Protein AF-A0A8S2QZW8-F1 (afdb_monomer_lite)

Structure (mmCIF, N/CA/C/O backbone):
data_AF-A0A8S2QZW8-F1
#
_entry.id   AF-A0A8S2QZW8-F1
#
loop_
_atom_site.group_PDB
_atom_site.id
_atom_site.type_symbol
_atom_site.label_atom_id
_atom_site.label_alt_id
_atom_site.label_comp_id
_atom_site.label_asym_id
_atom_site.label_entity_id
_atom_site.label_seq_id
_atom_site.pdbx_PDB_ins_code
_atom_site.Cartn_x
_atom_site.Cartn_y
_atom_site.Cartn_z
_atom_site.occupancy
_atom_site.B_iso_or_equiv
_atom_site.auth_seq_id
_atom_site.auth_comp_id
_atom_site.auth_asym_id
_atom_site.auth_atom_id
_atom_site.pdbx_PDB_model_num
ATOM 1 N N . SER A 1 1 ? 2.178 3.773 -16.281 1.00 89.75 1 SER A N 1
ATOM 2 C CA . SER A 1 1 ? 3.560 3.278 -16.437 1.00 89.75 1 SER A CA 1
ATOM 3 C C . SER A 1 1 ? 4.126 2.913 -15.076 1.00 89.75 1 SER A C 1
ATOM 5 O O . SER A 1 1 ? 3.875 3.647 -14.119 1.00 89.75 1 SER A O 1
ATOM 7 N N . LEU A 1 2 ? 4.877 1.810 -14.999 1.00 91.94 2 LEU A N 1
ATOM 8 C CA . LEU A 1 2 ? 5.566 1.346 -13.788 1.00 91.94 2 LEU A CA 1
ATOM 9 C C . LEU A 1 2 ? 6.531 2.413 -13.236 1.00 91.94 2 LEU A C 1
ATOM 11 O O . LEU A 1 2 ? 6.586 2.649 -12.033 1.00 91.94 2 LEU A O 1
ATOM 15 N N . LEU A 1 3 ? 7.181 3.164 -14.126 1.00 94.75 3 LEU A N 1
ATOM 16 C CA . LEU A 1 3 ? 8.138 4.212 -13.767 1.00 94.75 3 LEU A CA 1
ATOM 17 C C . LEU A 1 3 ? 7.487 5.397 -13.031 1.00 94.75 3 LEU A C 1
ATOM 19 O O . LEU A 1 3 ? 8.084 5.996 -12.139 1.00 94.75 3 LEU A O 1
ATOM 23 N N . ASN A 1 4 ? 6.229 5.713 -13.357 1.00 94.56 4 ASN A N 1
ATOM 24 C CA . ASN A 1 4 ? 5.461 6.707 -12.604 1.00 94.56 4 ASN A CA 1
ATOM 25 C C . ASN A 1 4 ? 5.096 6.168 -11.223 1.00 94.56 4 ASN A C 1
ATOM 27 O O . ASN A 1 4 ? 5.161 6.905 -10.245 1.00 94.56 4 ASN A O 1
ATOM 31 N N . LEU A 1 5 ? 4.744 4.884 -11.124 1.00 94.38 5 LEU A N 1
ATOM 32 C CA . LEU A 1 5 ? 4.407 4.248 -9.855 1.00 94.38 5 LEU A CA 1
ATOM 33 C C . LEU A 1 5 ? 5.606 4.241 -8.891 1.00 94.38 5 LEU A C 1
ATOM 35 O O . LEU A 1 5 ? 5.439 4.603 -7.731 1.00 94.38 5 LEU A O 1
ATOM 39 N N . ALA A 1 6 ? 6.814 3.953 -9.380 1.00 95.25 6 ALA A N 1
ATOM 40 C CA . ALA A 1 6 ? 8.049 3.932 -8.587 1.00 95.25 6 ALA A CA 1
ATOM 41 C C . ALA A 1 6 ? 8.393 5.273 -7.910 1.00 95.25 6 ALA A C 1
ATOM 43 O O . ALA A 1 6 ? 8.955 5.296 -6.810 1.00 95.25 6 ALA A O 1
ATOM 44 N N . LYS A 1 7 ? 8.014 6.394 -8.536 1.00 96.00 7 LYS A N 1
ATOM 45 C CA . LYS A 1 7 ? 8.208 7.747 -7.988 1.00 96.00 7 LYS A CA 1
ATOM 46 C C . LYS A 1 7 ? 7.269 8.064 -6.825 1.00 96.00 7 LYS A C 1
ATOM 48 O O . LYS A 1 7 ? 7.549 8.978 -6.052 1.00 96.00 7 LYS A O 1
ATOM 53 N N . HIS A 1 8 ? 6.161 7.338 -6.684 1.00 96.06 8 HIS A N 1
ATOM 54 C CA . HIS A 1 8 ? 5.215 7.603 -5.611 1.00 96.06 8 HIS A CA 1
ATOM 55 C C . HIS A 1 8 ? 5.803 7.217 -4.240 1.00 96.06 8 HIS A C 1
ATOM 57 O O . HIS A 1 8 ? 6.530 6.223 -4.108 1.00 96.06 8 HIS A O 1
ATOM 63 N N . PRO A 1 9 ? 5.497 7.985 -3.180 1.00 96.69 9 PRO A N 1
ATOM 64 C CA . PRO A 1 9 ? 5.808 7.581 -1.819 1.00 96.69 9 PRO A CA 1
ATOM 65 C C . PRO A 1 9 ? 4.865 6.461 -1.358 1.00 96.69 9 PRO A C 1
ATOM 67 O O . PRO A 1 9 ? 3.758 6.294 -1.873 1.00 96.69 9 PRO A O 1
ATOM 70 N N . SER A 1 10 ? 5.273 5.730 -0.319 1.00 96.75 10 SER A N 1
ATOM 71 C CA . SER A 1 10 ? 4.469 4.648 0.269 1.00 96.75 10 SER A CA 1
ATOM 72 C C . SER A 1 10 ? 3.081 5.112 0.733 1.00 96.75 10 SER A C 1
ATOM 74 O O . SER A 1 10 ? 2.112 4.370 0.592 1.00 96.75 10 SER A O 1
ATOM 76 N N . SER A 1 11 ? 2.964 6.345 1.235 1.00 95.50 11 SER A N 1
ATOM 77 C CA . SER A 1 11 ? 1.680 6.930 1.632 1.00 95.50 11 SER A CA 1
ATOM 78 C C . SER A 1 11 ? 0.721 7.070 0.456 1.00 95.50 11 SER A C 1
ATOM 80 O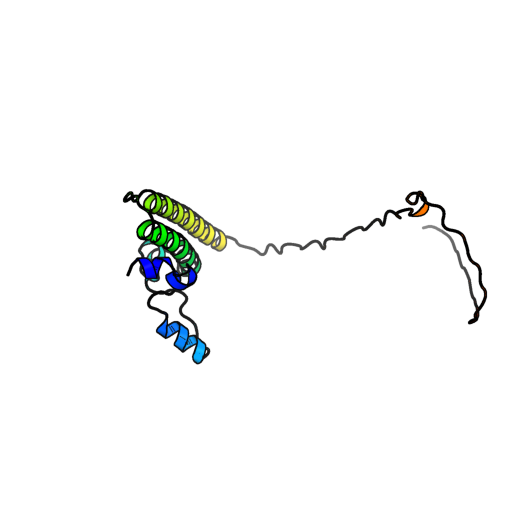 O . SER A 1 11 ? -0.457 6.780 0.624 1.00 95.50 11 SER A O 1
ATOM 82 N N . THR A 1 12 ? 1.209 7.449 -0.729 1.00 95.56 12 THR A N 1
ATOM 83 C CA . THR A 1 12 ? 0.384 7.480 -1.940 1.00 95.56 12 THR A CA 1
ATOM 84 C C . THR A 1 12 ? 0.036 6.069 -2.383 1.00 95.56 12 THR A C 1
ATOM 86 O O . THR A 1 12 ? -1.134 5.800 -2.621 1.00 95.56 12 THR A O 1
ATOM 89 N N . VAL A 1 13 ? 1.006 5.144 -2.393 1.00 96.12 13 VAL A N 1
ATOM 90 C CA . VAL A 1 13 ? 0.769 3.722 -2.717 1.00 96.12 13 VAL A CA 1
ATOM 91 C C . VAL A 1 13 ? -0.332 3.119 -1.833 1.00 96.12 13 VAL A C 1
ATOM 93 O O . VAL A 1 13 ? -1.170 2.361 -2.316 1.00 96.12 13 VAL A O 1
ATOM 96 N N . GLN A 1 14 ? -0.394 3.511 -0.557 1.00 96.19 14 GLN A N 1
ATOM 97 C CA . GLN A 1 14 ? -1.415 3.062 0.389 1.00 96.19 14 GLN A CA 1
ATOM 98 C C . GLN A 1 14 ? -2.845 3.451 -0.026 1.00 96.19 14 GLN A C 1
ATOM 100 O O . GLN A 1 14 ? -3.785 2.691 0.216 1.00 96.19 14 GLN A O 1
ATOM 105 N N . ILE A 1 15 ? -3.017 4.627 -0.626 1.00 96.19 15 ILE A N 1
ATOM 106 C CA . ILE A 1 15 ? -4.318 5.217 -0.983 1.00 96.19 15 ILE A CA 1
ATOM 107 C C . ILE A 1 15 ? -4.612 5.156 -2.484 1.00 96.19 15 ILE A C 1
ATOM 109 O O . ILE A 1 15 ? -5.595 5.755 -2.921 1.00 96.19 15 ILE A O 1
ATOM 113 N N . LEU A 1 16 ? -3.787 4.458 -3.271 1.00 95.06 16 LEU A N 1
ATOM 114 C CA . LEU A 1 16 ? -3.985 4.369 -4.717 1.00 95.06 16 LEU A CA 1
ATOM 115 C C . LEU A 1 16 ? -5.392 3.862 -5.046 1.00 95.06 16 LEU A C 1
ATOM 117 O O . LEU A 1 16 ? -5.852 2.880 -4.461 1.00 95.06 16 LEU A O 1
ATOM 121 N N . GLY A 1 17 ? -6.079 4.543 -5.959 1.00 93.50 17 GLY A N 1
ATOM 122 C CA . GLY A 1 17 ? -7.473 4.298 -6.337 1.00 93.50 17 GLY A CA 1
ATOM 123 C C . GLY A 1 17 ? -8.527 4.921 -5.410 1.00 93.50 17 GLY A C 1
ATOM 124 O O . GLY A 1 17 ? -9.708 4.923 -5.753 1.00 93.50 17 GLY A O 1
ATOM 125 N N . ALA A 1 18 ? -8.138 5.479 -4.259 1.00 95.19 18 ALA A N 1
ATOM 126 C CA . ALA A 1 18 ? -9.026 6.203 -3.344 1.00 95.19 18 ALA A CA 1
ATOM 127 C C . ALA A 1 18 ? -8.788 7.725 -3.350 1.00 95.19 18 ALA A C 1
ATOM 129 O O . ALA A 1 18 ? -9.368 8.448 -2.537 1.00 95.19 18 ALA A O 1
ATOM 130 N N . GLU A 1 19 ? -7.973 8.249 -4.268 1.00 92.94 19 GLU A N 1
ATOM 131 C CA . GLU A 1 19 ? -7.500 9.636 -4.230 1.00 92.94 19 GLU A CA 1
ATOM 132 C C . GLU A 1 19 ? -8.647 10.633 -4.415 1.00 92.94 19 GLU A C 1
ATOM 134 O O . GLU A 1 19 ? -8.733 11.628 -3.700 1.00 92.94 19 GLU A O 1
ATOM 139 N N . LYS A 1 20 ? -9.594 10.351 -5.319 1.00 93.25 20 LYS A N 1
ATOM 140 C CA . LYS A 1 20 ? -10.772 11.214 -5.530 1.00 93.25 20 LYS A CA 1
ATOM 141 C C . LYS A 1 20 ? -11.628 11.330 -4.269 1.00 93.25 20 LYS A C 1
ATOM 143 O O . LYS A 1 20 ? -12.112 12.414 -3.945 1.00 93.25 20 LYS A O 1
ATOM 148 N N . ALA A 1 21 ? -11.819 10.217 -3.561 1.00 93.75 21 ALA A N 1
ATOM 149 C CA . ALA A 1 21 ? -12.563 10.196 -2.308 1.00 93.75 21 ALA A CA 1
ATOM 150 C C . ALA A 1 21 ? -11.789 10.909 -1.194 1.00 93.75 21 ALA A C 1
ATOM 152 O O . ALA A 1 21 ? -12.391 11.666 -0.437 1.00 93.75 21 ALA A O 1
ATOM 153 N N . LEU A 1 22 ? -10.464 10.744 -1.151 1.00 93.19 22 LEU A N 1
ATOM 154 C CA . LEU A 1 22 ? -9.590 11.451 -0.221 1.00 93.19 22 LEU A CA 1
ATOM 155 C C . LEU A 1 22 ? -9.668 12.967 -0.404 1.00 93.19 22 LEU A C 1
ATOM 157 O O . LEU A 1 22 ? -9.933 13.686 0.557 1.00 93.19 22 LEU A O 1
ATOM 161 N N . PHE A 1 23 ? -9.497 13.459 -1.631 1.00 93.88 23 PHE A N 1
ATOM 162 C CA . PHE A 1 23 ? -9.548 14.893 -1.907 1.00 93.88 23 PHE A CA 1
ATOM 163 C C . PHE A 1 23 ? -10.941 15.479 -1.683 1.00 93.88 23 PHE A C 1
ATOM 165 O O . PHE A 1 23 ? -11.056 16.610 -1.212 1.00 93.88 23 PHE A O 1
ATOM 172 N N . ARG A 1 24 ? -12.007 14.720 -1.968 1.00 94.69 24 ARG A N 1
ATOM 173 C CA . ARG A 1 24 ? -13.376 15.132 -1.639 1.00 94.69 24 ARG A CA 1
ATOM 174 C C . ARG A 1 24 ? -13.558 15.261 -0.128 1.00 94.69 24 ARG A C 1
ATOM 176 O O . ARG A 1 24 ? -13.965 16.325 0.322 1.00 94.69 24 ARG A O 1
ATOM 183 N N . ALA A 1 25 ? -13.193 14.229 0.633 1.00 94.69 25 ALA A N 1
ATOM 184 C CA . ALA A 1 25 ? -13.304 14.211 2.090 1.00 94.69 25 ALA A CA 1
ATOM 185 C C . ALA A 1 25 ? -12.512 15.350 2.747 1.00 94.69 25 ALA A C 1
ATOM 187 O O . ALA A 1 25 ? -13.018 15.997 3.659 1.00 94.69 25 ALA A O 1
ATOM 188 N N . MET A 1 26 ? -11.317 15.664 2.237 1.00 92.25 26 MET A N 1
ATOM 189 C CA . MET A 1 26 ? -10.528 16.804 2.710 1.00 92.25 26 MET A CA 1
ATOM 190 C C . MET A 1 26 ? -11.213 18.154 2.467 1.00 92.25 26 MET A C 1
ATOM 192 O O . MET A 1 26 ? -11.172 19.018 3.339 1.00 92.25 26 MET A O 1
ATOM 196 N N . LYS A 1 27 ? -11.863 18.344 1.312 1.00 95.44 27 LYS A N 1
ATOM 197 C CA . LYS A 1 27 ? -12.597 19.584 1.000 1.00 95.44 27 LYS A CA 1
ATOM 198 C C . LYS A 1 27 ? -13.840 19.750 1.869 1.00 95.44 27 LYS A C 1
ATOM 200 O O . LYS A 1 27 ? -14.136 20.851 2.315 1.00 95.44 27 LYS A O 1
ATOM 205 N N . THR A 1 28 ? -14.551 18.656 2.117 1.00 94.50 28 THR A N 1
ATOM 206 C CA . THR A 1 28 ? -15.809 18.647 2.874 1.00 94.50 28 THR A CA 1
ATOM 207 C C . THR A 1 28 ? -15.617 18.395 4.371 1.00 94.50 28 THR A C 1
ATOM 209 O O . THR A 1 28 ? -16.602 18.301 5.092 1.00 94.50 28 THR A O 1
ATOM 212 N N . LYS A 1 29 ? -14.369 18.259 4.849 1.00 93.31 29 LYS A N 1
ATOM 213 C CA . LYS A 1 29 ? -14.020 17.897 6.238 1.00 93.31 29 LYS A CA 1
ATOM 214 C C . LYS A 1 29 ? -14.732 16.627 6.741 1.00 93.31 29 LYS A C 1
ATOM 216 O O . LYS A 1 29 ? -15.152 16.554 7.891 1.00 93.31 29 LYS A O 1
ATOM 221 N N . HIS A 1 30 ? -14.863 15.631 5.870 1.00 94.31 30 HIS A N 1
ATOM 222 C CA . HIS A 1 30 ? -15.399 14.309 6.205 1.00 94.31 30 HIS A CA 1
ATOM 223 C C . HIS A 1 30 ? -14.276 13.289 6.423 1.00 94.31 30 HIS A C 1
ATOM 225 O O . HIS A 1 30 ? -13.101 13.572 6.175 1.00 94.31 30 HIS A O 1
ATOM 231 N N . ASP A 1 31 ? -14.651 12.086 6.859 1.00 92.44 31 ASP A N 1
ATOM 232 C CA . ASP A 1 31 ? -13.713 10.990 7.074 1.00 92.44 31 ASP A CA 1
ATOM 233 C C . ASP A 1 31 ? -12.960 10.630 5.794 1.00 92.44 31 ASP A C 1
ATOM 235 O O . ASP A 1 31 ? -13.532 10.365 4.733 1.00 92.44 31 ASP A O 1
ATOM 239 N N . THR A 1 32 ? -11.637 10.605 5.913 1.00 93.38 32 THR A N 1
ATOM 240 C CA . THR A 1 32 ? -10.750 10.259 4.815 1.00 93.38 32 THR A CA 1
ATOM 241 C C . THR A 1 32 ? -10.593 8.739 4.704 1.00 93.38 32 THR A C 1
ATOM 243 O O . THR A 1 32 ? -10.479 8.035 5.717 1.00 93.38 32 THR A O 1
ATOM 246 N N . PRO A 1 33 ? -10.558 8.189 3.478 1.00 92.31 33 PRO A N 1
ATOM 247 C CA . PRO A 1 33 ? -10.257 6.780 3.280 1.00 92.31 33 PRO A CA 1
ATOM 248 C C . PRO A 1 33 ? -8.834 6.478 3.769 1.00 92.31 33 PRO A C 1
ATOM 250 O O . PRO A 1 33 ? -7.879 7.178 3.437 1.00 92.31 33 PRO A O 1
ATOM 253 N N . LYS A 1 34 ? -8.687 5.411 4.565 1.00 91.25 34 LYS A N 1
ATOM 254 C CA . LYS A 1 34 ? -7.398 5.000 5.161 1.00 91.25 34 LYS A CA 1
ATOM 255 C C . LYS A 1 34 ? -6.570 4.093 4.244 1.00 91.25 34 LYS A C 1
ATOM 257 O O . LYS A 1 34 ? -5.400 3.842 4.527 1.00 91.25 34 LYS A O 1
ATOM 262 N N . TYR A 1 35 ? -7.187 3.558 3.199 1.00 93.56 35 TYR A N 1
ATOM 263 C CA . TYR A 1 35 ? -6.620 2.576 2.284 1.00 93.56 35 TYR A CA 1
ATOM 264 C C . TYR A 1 35 ? -7.318 2.677 0.925 1.00 93.56 35 TYR A C 1
ATOM 266 O O . TYR A 1 35 ? -8.483 3.069 0.853 1.00 93.56 35 TYR A O 1
ATOM 274 N N . GLY A 1 36 ? -6.589 2.339 -0.135 1.00 94.81 36 GLY A N 1
ATOM 275 C CA . GLY A 1 36 ? -7.098 2.224 -1.498 1.00 94.81 36 GLY A CA 1
ATOM 276 C C . GLY A 1 36 ? -7.183 0.767 -1.946 1.00 94.81 36 GLY A C 1
ATOM 277 O O . GLY A 1 36 ? -7.619 -0.104 -1.192 1.00 94.81 36 GLY A O 1
ATOM 278 N N . LEU A 1 37 ? -6.707 0.486 -3.157 1.00 93.88 37 LEU A N 1
ATOM 279 C CA . LEU A 1 37 ? -6.767 -0.838 -3.792 1.00 93.88 37 LEU A CA 1
ATOM 280 C C . LEU A 1 37 ? -6.079 -1.944 -2.976 1.00 93.88 37 LEU A C 1
ATOM 282 O O . LEU A 1 37 ? -6.516 -3.092 -2.988 1.00 93.88 37 LEU A O 1
ATOM 286 N N . ILE A 1 38 ? -5.047 -1.599 -2.201 1.00 94.00 38 ILE A N 1
ATOM 287 C CA . ILE A 1 38 ? -4.297 -2.559 -1.378 1.00 94.00 38 ILE A CA 1
ATOM 288 C C . ILE A 1 38 ? -5.116 -3.179 -0.234 1.00 94.00 38 ILE A C 1
ATOM 290 O O . ILE A 1 38 ? -4.670 -4.146 0.379 1.00 94.00 38 ILE A O 1
ATOM 294 N N . TYR A 1 39 ? -6.301 -2.643 0.076 1.00 93.31 39 TYR A N 1
ATOM 295 C CA . TYR A 1 39 ? -7.188 -3.192 1.106 1.00 93.31 39 TYR A CA 1
ATOM 296 C C . TYR A 1 39 ? -7.670 -4.609 0.776 1.00 93.31 39 TYR A C 1
ATOM 298 O O . TYR A 1 39 ? -7.859 -5.427 1.675 1.00 93.31 39 TYR A O 1
ATOM 306 N N . HIS A 1 40 ? -7.836 -4.899 -0.514 1.00 92.19 40 HIS A N 1
ATOM 307 C CA . HIS A 1 40 ? -8.327 -6.185 -1.002 1.00 92.19 40 HIS A CA 1
ATOM 308 C C . HIS A 1 40 ? -7.216 -7.227 -1.188 1.00 92.19 40 HIS A C 1
ATOM 310 O O . HIS A 1 40 ? -7.498 -8.358 -1.572 1.00 92.19 40 HIS A O 1
ATOM 316 N N . ALA A 1 41 ? -5.956 -6.884 -0.900 1.00 91.94 41 ALA A N 1
ATOM 317 C CA . ALA A 1 41 ? -4.872 -7.857 -0.913 1.00 91.94 41 ALA A CA 1
ATOM 318 C C . ALA A 1 41 ? -5.127 -8.951 0.138 1.00 91.94 41 ALA A C 1
ATOM 320 O O . ALA A 1 41 ? -5.506 -8.640 1.268 1.00 91.94 41 ALA A O 1
ATOM 321 N N . SER A 1 42 ? -4.858 -10.218 -0.205 1.00 90.88 42 SER A N 1
ATOM 322 C CA . SER A 1 42 ? -5.127 -11.379 0.666 1.00 90.88 42 SER A CA 1
ATOM 323 C C . SER A 1 42 ? -4.606 -11.187 2.095 1.00 90.88 42 SER A C 1
ATOM 325 O O . SER A 1 42 ? -5.320 -11.456 3.056 1.00 90.88 42 SER A O 1
ATOM 327 N N . LEU A 1 43 ? -3.393 -10.642 2.234 1.00 88.50 43 LEU A N 1
ATOM 328 C CA . LEU A 1 43 ? -2.750 -10.394 3.527 1.00 88.50 43 LEU A CA 1
ATOM 329 C C . LEU A 1 43 ? -3.523 -9.384 4.397 1.00 88.50 43 LEU A C 1
ATOM 331 O O . LEU A 1 43 ? -3.637 -9.552 5.609 1.00 88.50 43 LEU A O 1
ATOM 335 N N . VAL A 1 44 ? -4.079 -8.333 3.788 1.00 91.81 44 VAL A N 1
ATOM 336 C CA . VAL A 1 44 ? -4.832 -7.285 4.499 1.00 91.81 44 VAL A CA 1
ATOM 337 C C . VAL A 1 44 ? -6.272 -7.727 4.755 1.00 91.81 44 VAL A C 1
ATOM 339 O O . VAL A 1 44 ? -6.819 -7.459 5.826 1.00 91.81 44 VAL A O 1
ATOM 342 N N . GLY A 1 45 ? -6.882 -8.429 3.797 1.00 90.12 45 GLY A N 1
ATOM 343 C CA . GLY A 1 45 ? -8.252 -8.929 3.891 1.00 90.12 45 GLY A CA 1
ATOM 344 C C . GLY A 1 45 ? -8.452 -9.906 5.051 1.00 90.12 45 GLY A C 1
ATOM 345 O O . GLY A 1 45 ? -9.458 -9.804 5.751 1.00 90.12 45 GLY A O 1
ATOM 346 N N . GLN A 1 46 ? -7.465 -10.776 5.289 1.00 89.56 46 GLN A N 1
ATOM 347 C CA . GLN A 1 46 ? -7.464 -11.786 6.358 1.00 89.56 46 GLN A CA 1
ATOM 348 C C . GLN A 1 46 ? -7.150 -11.219 7.755 1.00 89.56 46 GLN A C 1
ATOM 350 O O . GLN A 1 46 ? -7.384 -11.886 8.758 1.00 89.56 46 GLN A O 1
ATOM 355 N N . THR A 1 47 ? -6.631 -9.992 7.840 1.00 90.06 47 THR A N 1
ATOM 356 C CA . THR A 1 47 ? -6.261 -9.345 9.108 1.00 90.06 47 THR A CA 1
ATOM 357 C C . THR A 1 47 ? -7.500 -8.825 9.853 1.00 90.06 47 THR A C 1
ATOM 359 O O . THR A 1 47 ? -8.461 -8.340 9.244 1.00 90.06 47 THR A O 1
ATOM 362 N N . SER A 1 48 ? -7.467 -8.824 11.188 1.00 90.19 48 SER A N 1
ATOM 363 C CA . SER A 1 48 ? -8.522 -8.243 12.027 1.00 90.19 48 SER A CA 1
ATOM 364 C C . SER A 1 48 ? -8.746 -6.744 11.752 1.00 90.19 48 SER A C 1
ATOM 366 O O . SER A 1 48 ? -7.807 -5.970 11.548 1.00 90.19 48 SER A O 1
ATOM 368 N N . ALA A 1 49 ? -10.003 -6.277 11.795 1.00 89.12 49 ALA A N 1
ATOM 369 C CA . ALA A 1 49 ? -10.374 -4.898 11.426 1.00 89.12 49 ALA A CA 1
ATOM 370 C C . ALA A 1 49 ? -9.582 -3.803 12.174 1.00 89.12 49 ALA A C 1
ATOM 372 O O . ALA A 1 49 ? -9.283 -2.752 11.605 1.00 89.12 49 ALA A O 1
ATOM 373 N N . LYS A 1 50 ? -9.188 -4.065 13.428 1.00 89.75 50 LYS A N 1
ATOM 374 C CA . LYS A 1 50 ? -8.384 -3.149 14.256 1.00 89.75 50 LYS A CA 1
ATOM 375 C C . LYS A 1 50 ? -6.944 -3.000 13.746 1.00 89.75 50 LYS A C 1
ATOM 377 O O . LYS A 1 50 ? -6.348 -1.934 13.899 1.00 89.75 50 LYS A O 1
ATOM 382 N N . LEU A 1 51 ? -6.382 -4.047 13.145 1.00 91.88 51 LEU A N 1
ATOM 383 C CA . LEU A 1 51 ? -4.997 -4.087 12.673 1.00 91.88 51 LEU A CA 1
ATOM 384 C C . LEU A 1 51 ? -4.853 -3.745 11.186 1.00 91.88 51 LEU A C 1
ATOM 386 O O . LEU A 1 51 ? -3.762 -3.337 10.779 1.00 91.88 51 LEU A O 1
ATOM 390 N N . LYS A 1 52 ? -5.940 -3.793 10.400 1.00 92.38 52 LYS A N 1
ATOM 391 C CA . LYS A 1 52 ? -5.929 -3.511 8.950 1.00 92.38 52 LYS A CA 1
ATOM 392 C C . LYS A 1 52 ? -5.202 -2.221 8.575 1.00 92.38 52 LYS A C 1
ATOM 394 O O . LYS A 1 52 ? -4.449 -2.214 7.610 1.00 92.38 52 LYS A O 1
ATOM 399 N N . GLY A 1 53 ? -5.353 -1.146 9.351 1.00 92.25 53 GLY A N 1
ATOM 400 C CA . GLY A 1 53 ? -4.646 0.115 9.087 1.00 92.25 53 GLY A CA 1
ATOM 401 C C . GLY A 1 53 ? -3.121 0.017 9.237 1.00 92.25 53 GLY A C 1
ATOM 402 O O . GLY A 1 53 ? -2.384 0.578 8.428 1.00 92.25 53 GLY A O 1
ATOM 403 N N . LYS A 1 54 ? -2.634 -0.719 10.247 1.00 93.12 54 LYS A N 1
ATOM 404 C CA . LYS A 1 54 ? -1.193 -0.939 10.464 1.00 93.12 54 LYS A CA 1
ATOM 405 C C . LYS A 1 54 ? -0.617 -1.853 9.384 1.00 93.12 54 LYS A C 1
ATOM 407 O O . LYS A 1 54 ? 0.393 -1.513 8.776 1.00 93.12 54 LYS A O 1
ATOM 412 N N . VAL A 1 55 ? -1.299 -2.964 9.117 1.00 94.44 55 VAL A N 1
ATOM 413 C CA . VAL A 1 55 ? -0.913 -3.961 8.108 1.00 94.44 55 VAL A CA 1
ATOM 414 C C . VAL A 1 55 ? -0.884 -3.344 6.709 1.00 94.44 55 VAL A C 1
ATOM 416 O O . VAL A 1 55 ? 0.111 -3.481 6.003 1.00 94.44 55 VAL A O 1
ATOM 419 N N . SER A 1 56 ? -1.914 -2.577 6.340 1.00 94.94 56 SER A N 1
ATOM 420 C CA . SER A 1 56 ? -1.987 -1.859 5.062 1.00 94.94 56 SER A CA 1
ATOM 421 C C . SER A 1 56 ? -0.799 -0.913 4.857 1.00 94.94 56 SER A C 1
ATOM 423 O O . SER A 1 56 ? -0.176 -0.934 3.797 1.00 94.94 56 SER A O 1
ATOM 425 N N . ARG A 1 57 ? -0.410 -0.148 5.886 1.00 95.38 57 ARG A N 1
ATOM 426 C CA . ARG A 1 57 ? 0.766 0.732 5.822 1.00 95.38 57 ARG A CA 1
ATOM 427 C C . ARG A 1 57 ? 2.071 -0.048 5.643 1.00 95.38 57 ARG A C 1
ATOM 429 O O . ARG A 1 57 ? 2.912 0.347 4.842 1.00 95.38 57 ARG A O 1
ATOM 436 N N . MET A 1 58 ? 2.245 -1.151 6.373 1.00 95.44 58 MET A N 1
ATOM 437 C CA . MET A 1 58 ? 3.441 -1.997 6.261 1.00 95.44 58 MET A CA 1
ATOM 438 C C . MET A 1 58 ? 3.564 -2.627 4.872 1.00 95.44 58 MET A C 1
ATOM 440 O O . MET A 1 58 ? 4.648 -2.617 4.289 1.00 95.44 58 MET A O 1
ATOM 444 N N . LEU A 1 59 ? 2.448 -3.122 4.328 1.00 95.50 59 LEU A N 1
ATOM 445 C CA . LEU A 1 59 ? 2.393 -3.679 2.982 1.00 95.50 59 LEU A CA 1
ATOM 446 C C . LEU A 1 59 ? 2.717 -2.617 1.929 1.00 95.50 59 LEU A C 1
ATOM 448 O O . LEU A 1 59 ? 3.566 -2.858 1.079 1.00 95.50 59 LEU A O 1
ATOM 452 N N . ALA A 1 60 ? 2.113 -1.427 2.017 1.00 96.38 60 ALA A N 1
ATOM 453 C CA . ALA A 1 60 ? 2.389 -0.326 1.095 1.00 96.38 60 ALA A CA 1
ATOM 454 C C . ALA A 1 60 ? 3.869 0.085 1.099 1.00 96.38 60 ALA A C 1
ATOM 456 O O . ALA A 1 60 ? 4.409 0.452 0.059 1.00 96.38 60 ALA A O 1
ATOM 457 N N . ALA A 1 61 ? 4.530 0.040 2.260 1.00 96.31 61 ALA A N 1
ATOM 458 C CA . ALA A 1 61 ? 5.945 0.378 2.382 1.00 96.31 61 ALA A CA 1
ATOM 459 C C . ALA A 1 61 ? 6.845 -0.633 1.663 1.00 96.31 61 ALA A C 1
ATOM 461 O O . ALA A 1 61 ? 7.738 -0.232 0.921 1.00 96.31 61 ALA A O 1
ATOM 462 N N . LYS A 1 62 ? 6.591 -1.934 1.842 1.00 95.62 62 LYS A N 1
ATOM 463 C CA . LYS A 1 62 ? 7.341 -2.987 1.143 1.00 95.62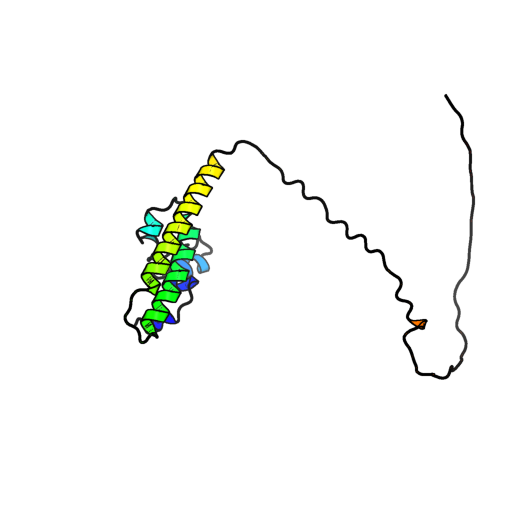 62 LYS A CA 1
ATOM 464 C C . LYS A 1 62 ? 7.028 -3.010 -0.351 1.00 95.62 62 LYS A C 1
ATOM 466 O O . LYS A 1 62 ? 7.950 -3.016 -1.154 1.00 95.62 62 LYS A O 1
ATOM 471 N N . ALA A 1 63 ? 5.757 -2.869 -0.721 1.00 94.56 63 ALA A N 1
ATOM 472 C CA . ALA A 1 63 ? 5.344 -2.756 -2.116 1.00 94.56 63 ALA A CA 1
ATOM 473 C C . ALA A 1 63 ? 6.022 -1.573 -2.822 1.00 94.56 63 ALA A C 1
ATOM 475 O O . ALA A 1 63 ? 6.517 -1.737 -3.927 1.00 94.56 63 ALA A O 1
ATOM 476 N N . ALA A 1 64 ? 6.116 -0.400 -2.185 1.00 95.62 64 ALA A N 1
ATOM 477 C CA . ALA A 1 64 ? 6.800 0.753 -2.774 1.00 95.62 64 ALA A CA 1
ATOM 478 C C . ALA A 1 64 ? 8.296 0.500 -3.035 1.00 95.62 64 ALA A C 1
ATOM 480 O O . ALA A 1 64 ? 8.836 1.023 -4.006 1.00 95.62 64 ALA A O 1
ATOM 481 N N . LEU A 1 65 ? 8.967 -0.292 -2.189 1.00 94.38 65 LEU A N 1
ATOM 482 C CA . LEU A 1 65 ? 10.355 -0.701 -2.421 1.00 94.38 65 LEU A CA 1
ATOM 483 C C . LEU A 1 65 ? 10.449 -1.708 -3.569 1.00 94.38 65 LEU A C 1
ATOM 485 O O . LEU A 1 65 ? 11.258 -1.500 -4.466 1.00 94.38 65 LEU A O 1
ATOM 489 N N . ALA A 1 66 ? 9.596 -2.735 -3.571 1.00 93.88 66 ALA A N 1
ATOM 490 C CA . ALA A 1 66 ? 9.541 -3.730 -4.641 1.00 93.88 66 ALA A CA 1
ATOM 491 C C . ALA A 1 66 ? 9.283 -3.075 -6.006 1.00 93.88 66 ALA A C 1
ATOM 493 O O . ALA A 1 66 ? 10.062 -3.266 -6.923 1.00 93.88 66 ALA A O 1
ATOM 494 N N . ILE A 1 67 ? 8.298 -2.175 -6.098 1.00 94.50 67 ILE A N 1
ATOM 495 C CA . ILE A 1 67 ? 7.991 -1.422 -7.325 1.00 94.50 67 ILE A CA 1
ATOM 496 C C . ILE A 1 67 ? 9.216 -0.659 -7.846 1.00 94.50 67 ILE A C 1
ATOM 498 O O . ILE A 1 67 ? 9.405 -0.564 -9.053 1.00 94.50 67 ILE A O 1
ATOM 502 N N . ARG A 1 68 ? 10.028 -0.059 -6.967 1.00 94.69 68 ARG A N 1
ATOM 503 C CA . ARG A 1 68 ? 11.224 0.689 -7.391 1.00 94.69 68 ARG A CA 1
ATOM 504 C C . ARG A 1 68 ? 12.313 -0.233 -7.905 1.00 94.69 68 ARG A C 1
ATOM 506 O O . ARG A 1 68 ? 12.967 0.124 -8.876 1.00 94.69 68 ARG A O 1
ATOM 513 N N . VAL A 1 69 ? 12.488 -1.380 -7.259 1.00 93.50 69 VAL A N 1
ATOM 514 C CA . VAL A 1 69 ? 13.429 -2.404 -7.710 1.00 93.50 69 VAL A CA 1
ATOM 515 C C . VAL A 1 69 ? 12.971 -2.984 -9.042 1.00 93.50 69 VAL A C 1
ATOM 517 O O . VAL A 1 69 ? 13.768 -3.024 -9.961 1.00 93.50 69 VAL A O 1
ATOM 520 N N . ASP A 1 70 ? 11.685 -3.273 -9.218 1.00 91.81 70 ASP A N 1
ATOM 521 C CA . ASP A 1 70 ? 11.153 -3.762 -10.496 1.00 91.81 70 ASP A CA 1
ATOM 522 C C . ASP A 1 70 ? 11.232 -2.707 -11.615 1.00 91.81 70 ASP A C 1
ATOM 524 O O . ASP A 1 70 ? 11.338 -3.040 -12.791 1.00 91.81 70 ASP A O 1
ATOM 528 N N . ALA A 1 71 ? 11.131 -1.417 -11.277 1.00 93.25 71 ALA A N 1
ATOM 529 C CA . ALA A 1 71 ? 11.136 -0.334 -12.261 1.00 93.25 71 ALA A CA 1
ATOM 530 C C . ALA A 1 71 ? 12.537 0.123 -12.690 1.00 93.25 71 ALA A C 1
ATOM 532 O O . ALA A 1 71 ? 12.672 0.674 -13.782 1.00 93.25 71 ALA A O 1
ATOM 533 N N . LEU A 1 72 ? 13.526 0.016 -11.798 1.00 91.06 72 LEU A N 1
ATOM 534 C CA . LEU A 1 72 ? 14.875 0.571 -11.974 1.00 91.06 72 LEU A CA 1
ATOM 535 C C . LEU A 1 72 ? 15.977 -0.490 -11.909 1.00 91.06 72 LEU A C 1
ATOM 537 O O . LEU A 1 72 ? 17.110 -0.196 -12.275 1.00 91.06 72 LEU A O 1
ATOM 541 N N . GLY A 1 73 ? 15.673 -1.671 -11.379 1.00 87.62 73 GLY A N 1
ATOM 542 C CA . GLY A 1 73 ? 16.604 -2.781 -11.276 1.00 87.62 73 GLY A CA 1
ATOM 543 C C . GLY A 1 73 ? 16.816 -3.446 -12.628 1.00 87.62 73 GLY A C 1
ATOM 544 O O . GLY A 1 73 ? 15.909 -3.532 -13.452 1.00 87.62 73 GLY A O 1
ATOM 545 N N . GLU A 1 74 ? 18.041 -3.911 -12.839 1.00 84.25 74 GLU A N 1
ATOM 546 C CA . GLU A 1 74 ? 18.433 -4.660 -14.036 1.00 84.25 74 GLU A CA 1
ATOM 547 C C . GLU A 1 74 ? 18.169 -6.167 -13.866 1.00 84.25 74 GLU A C 1
ATOM 549 O O . GLU A 1 74 ? 17.993 -6.890 -14.846 1.00 84.25 74 GLU A O 1
ATOM 554 N N . ASP A 1 75 ? 18.084 -6.629 -12.614 1.00 82.56 75 ASP A N 1
ATOM 555 C CA . ASP A 1 75 ? 17.777 -8.012 -12.266 1.00 82.56 75 ASP A CA 1
ATOM 556 C C . ASP A 1 75 ? 16.280 -8.314 -12.381 1.00 82.56 75 ASP A C 1
ATOM 558 O O . ASP A 1 75 ? 15.425 -7.613 -11.845 1.00 82.56 75 ASP A O 1
ATOM 562 N N . THR A 1 76 ? 15.968 -9.444 -13.013 1.00 81.25 76 THR A N 1
ATOM 563 C CA . THR A 1 76 ? 14.595 -9.960 -13.167 1.00 81.25 76 THR A CA 1
ATOM 564 C C . THR A 1 76 ? 14.186 -10.926 -12.050 1.00 81.25 76 THR A C 1
ATOM 566 O O . THR A 1 76 ? 13.100 -11.507 -12.075 1.00 81.25 76 THR A O 1
ATOM 569 N N . GLN A 1 77 ? 15.057 -11.123 -11.058 1.00 85.56 77 GLN A N 1
ATOM 570 C CA . GLN A 1 77 ? 14.852 -12.077 -9.975 1.00 85.56 77 GLN A CA 1
ATOM 571 C C . GLN A 1 77 ? 13.870 -11.536 -8.927 1.00 85.56 77 GLN A C 1
ATOM 573 O O . GLN A 1 77 ? 14.084 -10.487 -8.327 1.00 85.56 77 GLN A O 1
ATOM 578 N N . ALA A 1 78 ? 12.825 -12.307 -8.615 1.00 83.69 78 ALA A N 1
ATOM 579 C CA . ALA A 1 78 ? 11.797 -11.932 -7.633 1.00 83.69 78 ALA A CA 1
ATOM 580 C C . ALA A 1 78 ? 12.204 -12.175 -6.159 1.00 83.69 78 ALA A C 1
ATOM 582 O O . ALA A 1 78 ? 11.350 -12.229 -5.269 1.00 83.69 78 ALA A O 1
ATOM 583 N N . THR A 1 79 ? 13.499 -12.342 -5.879 1.00 88.69 79 THR A N 1
ATOM 584 C CA . THR A 1 79 ? 14.039 -12.725 -4.561 1.00 88.69 79 THR A CA 1
ATOM 585 C C . THR A 1 79 ? 13.631 -11.744 -3.464 1.00 88.69 79 THR A C 1
ATOM 587 O O . THR A 1 79 ? 13.123 -12.156 -2.419 1.00 88.69 79 THR A O 1
ATOM 590 N N . LEU A 1 80 ? 13.750 -10.442 -3.736 1.00 89.62 80 LEU A N 1
ATOM 591 C CA . LEU A 1 80 ? 13.380 -9.382 -2.800 1.00 89.62 80 LEU A CA 1
ATOM 592 C C . LEU A 1 80 ? 11.891 -9.428 -2.435 1.00 89.62 80 LEU A C 1
ATOM 594 O O . LEU A 1 80 ? 11.528 -9.278 -1.269 1.00 89.62 80 LEU A O 1
ATOM 598 N N . GLY A 1 81 ? 11.015 -9.630 -3.422 1.00 90.44 81 GLY A N 1
ATOM 599 C CA . GLY A 1 81 ? 9.570 -9.682 -3.201 1.00 90.44 81 GLY A CA 1
ATOM 600 C C . GLY A 1 81 ? 9.166 -10.859 -2.311 1.00 90.44 81 GLY A C 1
ATOM 601 O O . GLY A 1 81 ? 8.324 -10.703 -1.423 1.00 90.44 81 GLY A O 1
ATOM 602 N N . LEU A 1 82 ? 9.806 -12.015 -2.504 1.00 91.75 82 LEU A N 1
ATOM 603 C CA . LEU A 1 82 ? 9.581 -13.216 -1.697 1.00 91.75 82 LEU A CA 1
ATOM 604 C C . LEU A 1 82 ? 10.034 -13.023 -0.246 1.00 91.75 82 LEU A C 1
ATOM 606 O O . LEU A 1 82 ? 9.266 -13.300 0.677 1.00 91.75 82 LEU A O 1
ATOM 610 N N . GLU A 1 83 ? 11.238 -12.489 -0.034 1.00 93.56 83 GLU A N 1
ATOM 611 C CA . GLU A 1 83 ? 11.767 -12.216 1.306 1.00 93.56 83 GLU A CA 1
ATOM 612 C C . GLU A 1 83 ? 10.892 -11.201 2.053 1.00 93.56 83 GLU A C 1
ATOM 614 O O . GLU A 1 83 ? 10.455 -11.436 3.182 1.00 93.56 83 GLU A O 1
ATOM 619 N N . GLN A 1 84 ? 10.546 -10.091 1.395 1.00 94.62 84 GLN A N 1
ATOM 620 C CA . GLN A 1 84 ? 9.705 -9.056 1.991 1.00 94.62 84 GLN A CA 1
ATOM 621 C C . GLN A 1 84 ? 8.307 -9.567 2.333 1.00 94.62 84 GLN A C 1
ATOM 623 O O . GLN A 1 84 ? 7.727 -9.143 3.337 1.00 94.62 84 GLN A O 1
ATOM 628 N N . ARG A 1 85 ? 7.754 -10.468 1.516 1.00 92.81 85 ARG A N 1
ATOM 629 C CA . ARG A 1 85 ? 6.471 -11.105 1.799 1.00 92.81 85 ARG A CA 1
ATOM 630 C C . ARG A 1 85 ? 6.554 -11.981 3.047 1.00 92.81 85 ARG A C 1
ATOM 632 O O . ARG A 1 85 ? 5.721 -11.814 3.936 1.00 92.81 85 ARG A O 1
ATOM 639 N N . ALA A 1 86 ? 7.559 -12.850 3.139 1.00 94.69 86 ALA A N 1
ATOM 640 C CA . ALA A 1 86 ? 7.763 -13.711 4.304 1.00 94.69 86 ALA A CA 1
ATOM 641 C C . ALA A 1 86 ? 7.944 -12.887 5.593 1.00 94.69 86 ALA A C 1
ATOM 643 O O . ALA A 1 86 ? 7.361 -13.192 6.636 1.00 94.69 86 ALA A O 1
ATOM 644 N N . ASP A 1 87 ? 8.687 -11.784 5.514 1.00 94.38 87 ASP A N 1
ATOM 645 C CA . ASP A 1 87 ? 8.855 -10.835 6.614 1.00 94.38 87 ASP A CA 1
ATOM 646 C C . ASP A 1 87 ? 7.541 -10.190 7.066 1.00 94.38 87 ASP A C 1
ATOM 648 O O . ASP A 1 87 ? 7.312 -10.005 8.267 1.00 94.38 87 ASP A O 1
ATOM 652 N N . LEU A 1 88 ? 6.680 -9.806 6.120 1.00 94.44 88 LEU A N 1
ATOM 653 C CA . LEU A 1 88 ? 5.370 -9.243 6.436 1.00 94.44 88 LEU A CA 1
ATOM 654 C C . LEU A 1 88 ? 4.473 -10.281 7.104 1.00 94.44 88 LEU A C 1
ATOM 656 O O . LEU A 1 88 ? 3.881 -9.972 8.135 1.00 94.44 88 LEU A O 1
ATOM 660 N N . GLU A 1 89 ? 4.424 -11.503 6.579 1.00 92.81 89 GLU A N 1
ATOM 661 C CA . GLU A 1 89 ? 3.638 -12.602 7.149 1.00 92.81 89 GLU A CA 1
ATOM 662 C C . GLU A 1 89 ? 4.057 -12.897 8.598 1.00 92.81 89 GLU A C 1
ATOM 664 O O . GLU A 1 89 ? 3.206 -12.931 9.492 1.00 92.81 89 GLU A O 1
ATOM 669 N N . ARG A 1 90 ? 5.368 -12.972 8.876 1.00 93.81 90 ARG A N 1
ATOM 670 C CA . ARG A 1 90 ? 5.901 -13.117 10.244 1.00 93.81 90 ARG A CA 1
ATOM 671 C C . ARG A 1 90 ? 5.446 -11.981 11.160 1.00 93.81 90 ARG A C 1
ATOM 673 O O . ARG A 1 90 ? 4.975 -12.222 12.272 1.00 93.81 90 ARG A O 1
ATOM 680 N N . LYS A 1 91 ? 5.559 -10.729 10.708 1.00 92.62 91 LYS A N 1
ATOM 681 C CA . LYS A 1 91 ? 5.157 -9.560 11.510 1.00 92.62 91 LYS A CA 1
ATOM 682 C C . LYS A 1 91 ? 3.650 -9.512 11.744 1.00 92.62 91 LYS A C 1
ATOM 684 O O . LYS A 1 91 ? 3.227 -9.138 12.836 1.00 92.62 91 LYS A O 1
ATOM 689 N N . PHE A 1 92 ? 2.842 -9.884 10.756 1.00 90.88 92 PHE A N 1
ATOM 690 C CA . PHE A 1 92 ? 1.385 -9.914 10.883 1.00 90.88 92 PHE A CA 1
ATOM 691 C C . PHE A 1 92 ? 0.945 -10.982 11.881 1.00 90.88 92 PHE A C 1
ATOM 693 O O . PHE A 1 92 ? 0.143 -10.674 12.760 1.00 90.88 92 PHE A O 1
ATOM 700 N N . ALA A 1 93 ? 1.552 -12.171 11.845 1.00 90.00 93 ALA A N 1
ATOM 701 C CA . ALA A 1 93 ? 1.303 -13.218 12.833 1.00 90.00 93 ALA A CA 1
ATOM 702 C C . ALA A 1 93 ? 1.600 -12.742 14.267 1.00 90.00 93 ALA A C 1
ATOM 704 O O . ALA A 1 93 ? 0.774 -12.913 15.163 1.00 90.00 93 ALA A O 1
ATOM 705 N N . ILE A 1 94 ? 2.736 -12.068 14.485 1.00 91.56 94 ILE A N 1
ATOM 706 C CA . ILE A 1 94 ? 3.096 -11.501 15.797 1.00 91.56 94 ILE A CA 1
ATOM 707 C C . ILE A 1 94 ? 2.085 -10.431 16.239 1.00 91.56 94 ILE A C 1
ATOM 709 O O . ILE A 1 94 ? 1.703 -10.372 17.410 1.00 91.56 94 ILE A O 1
ATOM 713 N N . LEU A 1 95 ? 1.643 -9.566 15.321 1.00 88.62 95 LEU A N 1
ATOM 714 C CA . LEU A 1 95 ? 0.670 -8.514 15.625 1.00 88.62 95 LEU A CA 1
ATOM 715 C C . LEU A 1 95 ? -0.698 -9.084 16.007 1.00 88.62 95 LEU A C 1
ATOM 717 O O . LEU A 1 95 ? -1.287 -8.604 16.975 1.00 88.62 95 LEU A O 1
ATOM 721 N N . GLU A 1 96 ? -1.174 -10.105 15.297 1.00 86.38 96 GLU A N 1
ATOM 722 C CA . GLU A 1 96 ? -2.431 -10.794 15.607 1.00 86.38 96 GLU A CA 1
ATOM 723 C C . GLU A 1 96 ? -2.346 -11.514 16.963 1.00 86.38 96 GLU A C 1
ATOM 725 O O . GLU A 1 96 ? -3.202 -11.310 17.824 1.00 86.38 96 GLU A O 1
ATOM 730 N N . GLN A 1 97 ? -1.258 -12.242 17.242 1.00 85.62 97 GLN A N 1
ATOM 731 C CA . GLN A 1 97 ? -1.041 -12.873 18.554 1.00 85.62 97 GLN A CA 1
ATOM 732 C C . GLN A 1 97 ? -1.050 -11.853 19.702 1.00 85.62 97 GLN A C 1
ATOM 734 O O . GLN A 1 97 ? -1.656 -12.079 20.752 1.00 85.62 97 GLN A O 1
ATOM 739 N N . ASN A 1 98 ? -0.391 -10.709 19.513 1.00 81.44 98 ASN A N 1
ATOM 740 C CA . ASN A 1 98 ? -0.342 -9.647 20.515 1.00 81.44 98 ASN A CA 1
ATOM 741 C C . ASN A 1 98 ? -1.695 -8.952 20.706 1.00 81.44 98 ASN A C 1
ATOM 743 O O . ASN A 1 98 ? -2.012 -8.538 21.824 1.00 81.44 98 ASN A O 1
ATOM 747 N N . ALA A 1 99 ? -2.498 -8.822 19.648 1.00 76.75 99 ALA A N 1
ATOM 748 C CA . ALA A 1 99 ? -3.853 -8.293 19.752 1.00 76.75 99 ALA A CA 1
ATOM 749 C C . ALA A 1 99 ? -4.746 -9.213 20.595 1.00 76.75 99 ALA 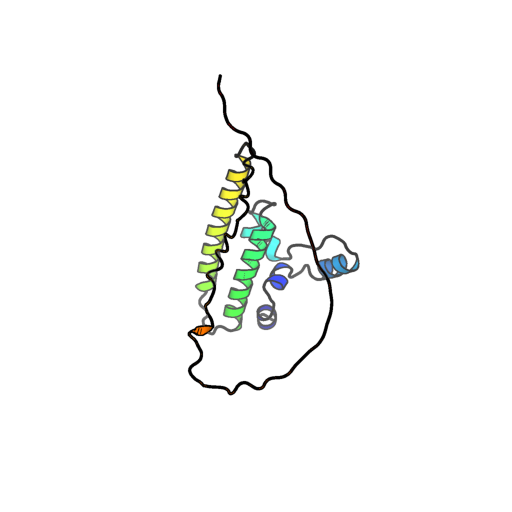A C 1
ATOM 751 O O . ALA A 1 99 ? -5.464 -8.717 21.461 1.00 76.75 99 ALA A O 1
ATOM 752 N N . THR A 1 100 ? -4.630 -10.531 20.427 1.00 69.69 100 THR A N 1
ATOM 753 C CA . THR A 1 100 ? -5.366 -11.521 21.228 1.00 69.69 100 THR A CA 1
ATOM 754 C C . THR A 1 100 ? -4.953 -11.487 22.702 1.00 69.69 100 THR A C 1
ATOM 756 O O . THR A 1 100 ? -5.812 -11.411 23.579 1.00 69.69 100 THR A O 1
ATOM 759 N N . LYS A 1 101 ? -3.646 -11.424 23.001 1.00 64.19 101 LYS A N 1
ATOM 760 C CA . LYS A 1 101 ? -3.128 -11.361 24.386 1.00 64.19 101 LYS A CA 1
ATOM 761 C C . LYS A 1 101 ? -3.559 -10.106 25.155 1.00 64.19 101 LYS A C 1
ATOM 763 O O . LYS A 1 101 ? -3.682 -10.140 26.375 1.00 64.19 101 LYS A O 1
ATOM 768 N N . ARG A 1 102 ? -3.793 -8.984 24.465 1.00 59.44 102 ARG A N 1
ATOM 769 C CA . ARG A 1 102 ? -4.292 -7.739 25.082 1.00 59.44 102 ARG A CA 1
ATOM 770 C C . ARG A 1 102 ? -5.772 -7.819 25.467 1.00 59.44 102 ARG A C 1
ATOM 772 O O . ARG A 1 102 ? -6.193 -7.059 26.330 1.00 59.44 102 ARG A O 1
ATOM 779 N N . ILE A 1 103 ? -6.548 -8.699 24.832 1.00 59.03 103 ILE A N 1
ATOM 780 C CA . ILE A 1 103 ? -7.983 -8.873 25.109 1.00 59.03 103 ILE A CA 1
ATOM 781 C C . ILE A 1 103 ? -8.193 -9.769 26.339 1.00 59.03 103 ILE A C 1
ATOM 783 O O . ILE A 1 103 ? -9.138 -9.554 27.089 1.00 59.03 103 ILE A O 1
ATOM 787 N N . SER A 1 104 ? -7.283 -10.711 26.605 1.00 60.72 104 SER A N 1
ATOM 788 C CA . SER A 1 104 ? -7.352 -11.631 27.750 1.00 60.72 104 SER A CA 1
ATOM 789 C C . SER A 1 104 ? -6.773 -11.076 29.064 1.00 60.72 104 SER A C 1
ATOM 791 O O . SER A 1 104 ? -6.634 -11.820 30.029 1.00 60.72 104 SER A O 1
ATOM 793 N N . GLY A 1 105 ? -6.400 -9.793 29.119 1.00 54.66 105 GLY A N 1
ATOM 794 C CA . GLY A 1 105 ? -5.788 -9.167 30.294 1.00 54.66 105 GLY A CA 1
ATOM 795 C C . GLY A 1 105 ? -6.775 -8.327 31.100 1.00 54.66 105 GLY A C 1
ATOM 796 O O . GLY A 1 105 ? -6.952 -7.140 30.835 1.00 54.66 105 GLY A O 1
ATOM 797 N N . THR A 1 106 ? -7.386 -8.924 32.118 1.00 53.38 106 THR A N 1
ATOM 798 C CA . THR A 1 106 ? -7.982 -8.204 33.249 1.00 53.38 106 THR A CA 1
ATOM 799 C C . THR A 1 106 ? -6.978 -7.229 33.880 1.00 53.38 106 THR A C 1
ATOM 801 O O . THR A 1 106 ? -5.864 -7.622 34.208 1.00 53.38 106 THR A O 1
ATOM 804 N N . GLY A 1 107 ? -7.414 -5.991 34.141 1.00 53.81 107 GLY A N 1
ATOM 805 C CA . GLY A 1 107 ? -6.912 -5.192 35.267 1.00 53.81 107 GLY A CA 1
ATOM 806 C C . GLY A 1 107 ? -5.800 -4.178 34.979 1.00 53.81 107 GLY A C 1
ATOM 807 O O . GLY A 1 107 ? -4.621 -4.497 34.965 1.00 53.81 107 GLY A O 1
ATOM 808 N N . LYS A 1 108 ? -6.208 -2.911 34.849 1.00 58.44 108 LYS A N 1
ATOM 809 C CA . LYS A 1 108 ? -5.568 -1.713 35.428 1.00 58.44 108 LYS A CA 1
ATOM 810 C C . LYS A 1 108 ? -4.162 -1.933 36.028 1.00 58.44 108 LYS A C 1
ATOM 812 O O . LYS A 1 108 ? -4.033 -2.109 37.233 1.00 58.44 108 LYS A O 1
ATOM 817 N N . MET A 1 109 ? -3.109 -1.786 35.230 1.00 55.94 109 MET A N 1
ATOM 818 C CA . MET A 1 109 ? -1.798 -1.428 35.774 1.00 55.94 109 MET A CA 1
ATOM 819 C C . MET A 1 109 ? -1.504 0.001 35.335 1.00 55.94 109 MET A C 1
ATOM 821 O O . MET A 1 109 ? -1.057 0.254 34.217 1.00 55.94 109 MET A O 1
ATOM 825 N N . GLN A 1 110 ? -1.869 0.956 36.193 1.00 58.44 110 GLN A N 1
ATOM 826 C CA . GLN A 1 110 ? -1.435 2.341 36.046 1.00 58.44 110 GLN A CA 1
ATOM 827 C C . GLN A 1 110 ? 0.089 2.339 36.159 1.00 58.44 110 GLN A C 1
ATOM 829 O O . GLN A 1 110 ? 0.633 2.020 37.215 1.00 58.44 110 GLN A O 1
ATOM 834 N N . ALA A 1 111 ? 0.780 2.656 35.065 1.00 63.19 111 ALA A N 1
ATOM 835 C CA . ALA A 1 111 ? 2.204 2.933 35.122 1.00 63.19 111 ALA A CA 1
ATOM 836 C C . ALA A 1 111 ? 2.395 4.152 36.035 1.00 63.19 111 ALA A C 1
ATOM 838 O O . ALA A 1 111 ? 2.003 5.264 35.676 1.00 63.19 111 ALA A O 1
ATOM 839 N N . LYS A 1 112 ? 2.939 3.940 37.239 1.00 59.94 112 LYS A N 1
ATOM 840 C CA . LYS A 1 112 ? 3.413 5.036 38.085 1.00 59.94 112 LYS A CA 1
ATOM 841 C C . LYS A 1 112 ? 4.551 5.715 37.329 1.00 59.94 112 LYS A C 1
ATOM 843 O O . LYS A 1 112 ? 5.640 5.165 37.214 1.00 59.94 112 LYS A O 1
ATOM 848 N N . PHE A 1 113 ? 4.269 6.882 36.765 1.00 58.91 113 PHE A N 1
ATOM 849 C CA . PHE A 1 113 ? 5.288 7.761 36.211 1.00 58.91 113 PHE A CA 1
ATOM 850 C C . PHE A 1 113 ? 6.057 8.358 37.395 1.00 58.91 113 PHE A C 1
ATOM 852 O O . PHE A 1 113 ? 5.576 9.286 38.046 1.00 58.91 113 PHE A O 1
ATOM 859 N N . GLU A 1 114 ? 7.220 7.799 37.728 1.00 67.88 114 GLU A N 1
ATOM 860 C CA . GLU A 1 114 ? 8.145 8.477 38.632 1.00 67.88 114 GLU A CA 1
ATOM 861 C C . GLU A 1 114 ? 8.704 9.717 37.932 1.00 67.88 114 GLU A C 1
ATOM 863 O O . GLU A 1 114 ? 9.201 9.674 36.805 1.00 67.88 114 GLU A O 1
ATOM 868 N N . LYS A 1 115 ? 8.551 10.862 38.597 1.00 62.91 115 LYS A N 1
ATOM 869 C CA . LYS A 1 115 ? 9.018 12.158 38.113 1.00 62.91 115 LYS A CA 1
ATOM 870 C C . LYS A 1 115 ? 10.548 12.153 38.168 1.00 62.91 115 LYS A C 1
ATOM 872 O O . LYS A 1 115 ? 11.113 12.089 39.256 1.00 62.91 115 LYS A O 1
ATOM 877 N N . TYR A 1 116 ? 11.208 12.238 37.015 1.00 66.06 116 TYR A N 1
ATOM 878 C CA . TYR A 1 116 ? 12.665 12.364 36.931 1.00 66.06 116 TYR A CA 1
ATOM 879 C C . TYR A 1 116 ? 13.119 13.647 37.649 1.00 66.06 116 TYR A C 1
ATOM 881 O O . TYR A 1 116 ? 12.880 14.754 37.162 1.00 66.06 116 TYR A O 1
ATOM 889 N N . GLN A 1 117 ? 13.739 13.510 38.822 1.00 56.44 117 GLN A N 1
ATOM 890 C CA . GLN A 1 117 ? 14.395 14.617 39.517 1.00 56.44 117 GLN A CA 1
ATOM 891 C C . GLN A 1 117 ? 15.850 14.677 39.052 1.00 56.44 117 GLN A C 1
ATOM 893 O O . GLN A 1 117 ? 16.657 13.802 39.354 1.00 56.44 117 GLN A O 1
ATOM 898 N N . LYS A 1 118 ? 16.187 15.711 38.275 1.00 52.56 118 LYS A N 1
ATOM 899 C CA . LYS A 1 118 ? 17.569 16.008 37.899 1.00 52.56 118 LYS A CA 1
ATOM 900 C C . LYS A 1 118 ? 18.255 16.679 39.092 1.00 52.56 118 LYS A C 1
ATOM 902 O O . LYS A 1 118 ? 18.157 17.897 39.238 1.00 52.56 118 LYS A O 1
ATOM 907 N N . ASN A 1 119 ? 18.953 15.906 39.922 1.00 55.19 119 ASN A N 1
ATOM 908 C CA . ASN A 1 119 ? 19.874 16.466 40.911 1.00 55.19 119 ASN A CA 1
ATOM 909 C C . ASN A 1 119 ? 21.028 17.118 40.151 1.00 55.19 119 ASN A C 1
ATOM 911 O O . ASN A 1 119 ? 21.933 16.454 39.655 1.00 55.19 119 ASN A O 1
ATOM 915 N N . THR A 1 120 ? 20.931 18.431 39.970 1.00 51.72 120 THR A N 1
ATOM 916 C CA . THR A 1 120 ? 22.007 19.224 39.389 1.00 51.72 120 THR A CA 1
ATOM 917 C C . THR A 1 120 ? 22.896 19.639 40.549 1.00 51.72 120 THR A C 1
ATOM 919 O O . THR A 1 120 ? 22.701 20.704 41.126 1.00 51.72 120 THR A O 1
ATOM 922 N N . GLU A 1 121 ? 23.842 18.784 40.929 1.00 47.47 121 GLU A N 1
ATOM 923 C CA . GLU A 1 121 ? 24.998 19.250 41.686 1.00 47.47 121 GLU A CA 1
ATOM 924 C C . GLU A 1 121 ? 25.794 20.145 40.737 1.00 47.47 121 GLU A C 1
ATOM 926 O O . GLU A 1 121 ? 26.470 19.688 39.816 1.00 47.47 121 GLU A O 1
ATOM 931 N N . GLN A 1 122 ? 25.603 21.456 40.882 1.00 45.88 122 GLN A N 1
ATOM 932 C CA . GLN A 1 122 ? 26.409 22.453 40.199 1.00 45.88 122 GLN A CA 1
ATOM 933 C C . GLN A 1 122 ? 27.818 22.385 40.789 1.00 45.88 122 GLN A C 1
ATOM 935 O O . GLN A 1 122 ? 28.128 23.071 41.760 1.00 45.88 122 GLN A O 1
ATOM 940 N N . GLY A 1 123 ? 28.670 21.538 40.212 1.00 44.50 123 GLY A N 1
ATOM 941 C CA . GLY A 1 123 ? 30.110 21.672 40.376 1.00 44.50 123 GLY A CA 1
ATOM 942 C C . GLY A 1 123 ? 30.502 23.067 39.896 1.00 44.50 123 GLY A C 1
ATOM 943 O O . GLY A 1 123 ? 30.389 23.369 38.708 1.00 44.50 123 GLY A O 1
ATOM 944 N N . GLN A 1 124 ? 30.880 23.940 40.829 1.00 40.66 124 GLN A N 1
ATOM 945 C CA . GLN A 1 124 ? 31.363 25.281 40.524 1.00 40.66 124 GLN A CA 1
ATOM 946 C C . GLN A 1 124 ? 32.627 25.156 39.674 1.00 40.66 124 GLN A C 1
ATOM 948 O O . GLN A 1 124 ? 33.649 24.636 40.118 1.00 40.66 124 GLN A O 1
ATOM 953 N N . PHE A 1 125 ? 32.545 25.608 38.428 1.00 43.62 125 PHE A N 1
ATOM 954 C CA . PHE A 1 125 ? 33.695 25.684 37.544 1.00 43.62 125 PHE A CA 1
ATOM 955 C C . PHE A 1 125 ? 34.528 26.906 37.957 1.00 43.62 125 PHE A C 1
ATOM 957 O O . PHE A 1 125 ? 34.122 28.042 37.715 1.00 43.62 125 PHE A O 1
ATOM 964 N N . ASN A 1 126 ? 35.664 26.685 38.627 1.00 56.53 126 ASN A N 1
ATOM 965 C CA . ASN A 1 126 ? 36.585 27.757 39.018 1.00 56.53 126 ASN A CA 1
ATOM 966 C C . ASN A 1 126 ? 37.322 28.284 37.781 1.00 56.53 126 ASN A C 1
ATOM 968 O O . ASN A 1 126 ? 38.322 27.721 37.335 1.00 56.53 126 ASN A O 1
ATOM 972 N N . GLN A 1 127 ? 36.813 29.383 37.231 1.00 53.53 127 GLN A N 1
ATOM 973 C CA . GLN A 1 127 ? 37.354 30.063 36.052 1.00 53.53 127 GLN A CA 1
ATOM 974 C C . GLN A 1 127 ? 38.749 30.680 36.293 1.00 53.53 127 GLN A C 1
ATOM 976 O O . GLN A 1 127 ? 39.467 30.983 35.340 1.00 53.53 127 GLN A O 1
ATOM 981 N N . ASP A 1 128 ? 39.171 30.770 37.556 1.00 51.91 128 ASP A N 1
ATOM 982 C CA . ASP A 1 128 ? 40.432 31.379 37.991 1.00 51.91 128 ASP A CA 1
ATOM 983 C C . ASP A 1 128 ? 41.685 30.529 37.704 1.00 51.91 128 ASP A C 1
ATOM 985 O O . ASP A 1 128 ? 42.802 30.999 37.907 1.00 51.91 128 ASP A O 1
ATOM 989 N N . GLN A 1 129 ? 41.536 29.293 37.207 1.00 54.22 129 GLN A N 1
ATOM 990 C CA . GLN A 1 129 ? 42.665 28.447 36.775 1.00 54.22 129 GLN A CA 1
ATOM 991 C C . GLN A 1 129 ? 42.789 28.288 35.250 1.00 54.22 129 GLN A C 1
ATOM 993 O O . GLN A 1 129 ? 43.638 27.535 34.779 1.00 54.22 129 GLN A O 1
ATOM 998 N N . ALA A 1 130 ? 41.970 28.995 34.464 1.00 52.34 130 ALA A N 1
ATOM 999 C CA . ALA A 1 130 ? 41.849 28.775 33.019 1.00 52.34 130 ALA A CA 1
ATOM 1000 C C . ALA A 1 130 ? 42.255 29.979 32.142 1.00 52.34 130 ALA A C 1
ATOM 1002 O O . ALA A 1 130 ? 41.798 30.078 31.004 1.00 52.34 130 ALA A O 1
ATOM 1003 N N . SER A 1 131 ? 43.104 30.897 32.624 1.00 57.19 131 SER A N 1
ATOM 1004 C CA . SER A 1 131 ? 43.614 31.998 31.789 1.00 57.19 131 SER A CA 1
ATOM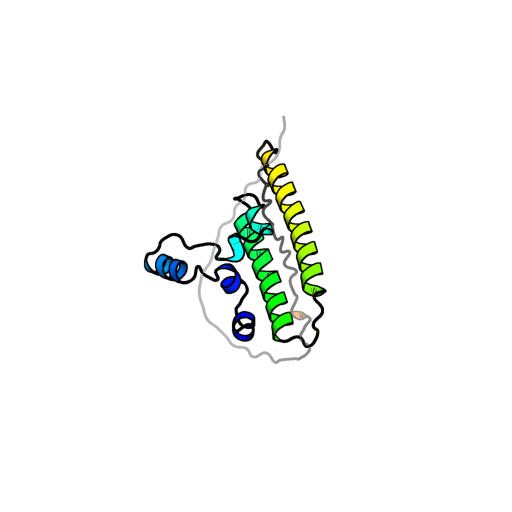 1005 C C . SER A 1 131 ? 45.112 32.245 31.983 1.00 57.19 131 SER A C 1
ATOM 1007 O O . SER A 1 131 ? 45.556 32.668 33.047 1.00 57.19 131 SER A O 1
ATOM 1009 N N . THR A 1 132 ? 45.892 31.994 30.927 1.00 60.59 132 THR A N 1
ATOM 1010 C CA . THR A 1 132 ? 47.366 32.073 30.879 1.00 60.59 132 THR A CA 1
ATOM 1011 C C . THR A 1 132 ? 47.895 33.398 30.306 1.00 60.59 132 THR A C 1
ATOM 1013 O O . THR A 1 132 ? 49.020 33.450 29.815 1.00 60.59 132 THR A O 1
ATOM 1016 N N . LEU A 1 133 ? 47.111 34.482 30.318 1.00 51.94 133 LEU A N 1
ATOM 1017 C CA . LEU A 1 133 ? 47.505 35.763 29.710 1.00 51.94 133 LEU A CA 1
ATOM 1018 C C . LEU A 1 133 ? 47.230 36.947 30.657 1.00 51.94 133 LEU A C 1
ATOM 1020 O O . LEU A 1 133 ? 46.109 37.074 31.155 1.00 51.94 133 LEU A O 1
ATOM 1024 N N . PRO A 1 134 ? 48.209 37.838 30.915 1.00 40.31 134 PRO A N 1
ATOM 1025 C CA . PRO A 1 134 ? 48.023 38.952 31.836 1.00 40.31 134 PRO A CA 1
ATOM 1026 C C . PRO A 1 134 ? 47.352 40.127 31.116 1.00 40.31 134 PRO A C 1
ATOM 1028 O O . PRO A 1 134 ? 47.912 40.665 30.162 1.00 40.31 134 PRO A O 1
ATOM 1031 N N . HIS A 1 135 ? 46.191 40.586 31.596 1.00 42.91 135 HIS A N 1
ATOM 1032 C CA . HIS A 1 135 ? 45.609 41.851 31.134 1.00 42.91 135 HIS A CA 1
ATOM 1033 C C . HIS A 1 135 ? 45.522 42.888 32.264 1.00 42.91 135 HIS A C 1
ATOM 1035 O O . HIS A 1 135 ? 44.977 42.640 33.339 1.00 42.91 135 HIS A O 1
ATOM 1041 N N . LYS A 1 136 ? 46.132 44.054 32.003 1.00 37.88 136 LYS A N 1
ATOM 1042 C CA . LYS A 1 136 ? 46.285 45.214 32.898 1.00 37.88 136 LYS A CA 1
ATOM 1043 C C . LYS A 1 136 ? 44.941 45.739 33.423 1.00 37.88 136 LYS A C 1
ATOM 1045 O O . LYS A 1 136 ? 44.015 45.956 32.648 1.00 37.88 136 LYS A O 1
ATOM 1050 N N . ARG A 1 137 ? 44.893 46.017 34.732 1.00 33.34 137 ARG A N 1
ATOM 1051 C CA . ARG A 1 137 ? 43.778 46.681 35.425 1.00 33.34 137 ARG A CA 1
ATOM 1052 C C . ARG A 1 137 ? 43.741 48.172 35.084 1.00 33.34 137 ARG A C 1
ATOM 1054 O O . ARG A 1 137 ? 44.753 48.846 35.259 1.00 33.34 137 ARG A O 1
ATOM 1061 N N . HIS A 1 138 ? 42.574 48.673 34.687 1.00 32.66 138 HIS A N 1
ATOM 1062 C CA . HIS A 1 138 ? 42.265 50.101 34.713 1.00 32.66 138 HIS A CA 1
ATOM 1063 C C . HIS A 1 138 ? 41.136 50.337 35.719 1.00 32.66 138 HIS A C 1
ATOM 1065 O O . HIS A 1 138 ? 40.098 49.677 35.667 1.00 32.66 138 HIS A O 1
ATOM 1071 N N . SER A 1 139 ? 41.397 51.218 36.680 1.00 30.95 139 SER A N 1
ATOM 1072 C CA . SER A 1 139 ? 40.423 51.769 37.616 1.00 30.95 139 SER A CA 1
ATOM 1073 C C . SER A 1 139 ? 39.426 52.654 36.870 1.00 30.95 139 SER A C 1
ATOM 1075 O O . SER A 1 139 ? 39.797 53.236 35.853 1.00 30.95 139 SER A O 1
ATOM 1077 N N . ASP A 1 140 ? 38.186 52.748 37.365 1.00 31.12 140 ASP A N 1
ATOM 1078 C CA . ASP A 1 140 ? 37.642 54.024 37.855 1.00 31.12 140 ASP A CA 1
ATOM 1079 C C . ASP A 1 140 ? 36.209 53.910 38.422 1.00 31.12 140 ASP A C 1
ATOM 1081 O O . ASP A 1 140 ? 35.276 53.416 37.797 1.00 31.12 140 ASP A O 1
ATOM 1085 N N . PHE A 1 141 ? 36.107 54.332 39.686 1.00 28.69 141 PHE A N 1
ATOM 1086 C CA . PHE A 1 141 ? 35.119 55.228 40.297 1.00 28.69 141 PHE A CA 1
ATOM 1087 C C . PHE A 1 141 ? 33.629 55.222 39.874 1.00 28.69 141 PHE A C 1
ATOM 1089 O O . PHE A 1 141 ? 33.237 55.826 38.886 1.00 28.69 141 PHE A O 1
ATOM 1096 N N . GLY A 1 142 ? 32.788 54.797 40.833 1.00 27.98 142 GLY A N 1
ATOM 1097 C CA . GLY A 1 142 ? 31.735 55.658 41.402 1.00 27.98 142 GLY A CA 1
ATOM 1098 C C . GLY A 1 142 ? 30.298 55.513 40.877 1.00 27.98 142 GLY A C 1
ATOM 1099 O O . GLY A 1 142 ? 30.028 55.789 39.718 1.00 27.98 142 GLY A O 1
ATOM 1100 N N . GLY A 1 143 ? 29.333 55.238 41.776 1.00 29.75 143 GLY A N 1
ATOM 1101 C CA . GLY A 1 143 ? 27.926 55.592 41.501 1.00 29.75 143 GLY A CA 1
ATOM 1102 C C . GLY A 1 143 ? 26.795 54.813 42.190 1.00 29.75 143 GLY A C 1
ATOM 1103 O O . GLY A 1 143 ? 26.093 54.073 41.528 1.00 29.75 143 GLY A O 1
ATOM 1104 N N . ARG A 1 144 ? 26.584 55.078 43.491 1.00 29.59 144 ARG A N 1
ATOM 1105 C CA . ARG A 1 144 ? 25.295 55.272 44.218 1.00 29.59 144 ARG A CA 1
ATOM 1106 C C . ARG A 1 144 ? 24.090 54.302 44.071 1.00 29.59 144 ARG A C 1
ATOM 1108 O O . ARG A 1 144 ? 23.478 54.198 43.020 1.00 29.59 144 ARG A O 1
ATOM 1115 N N . GLY A 1 145 ? 23.584 53.900 45.251 1.00 30.28 145 GLY A N 1
ATOM 1116 C CA . GLY A 1 145 ? 22.148 53.735 45.582 1.00 30.28 145 GLY A CA 1
ATOM 1117 C C . GLY A 1 145 ? 21.702 52.278 45.782 1.00 30.28 145 GLY A C 1
ATOM 1118 O O . GLY A 1 145 ? 21.820 51.491 44.863 1.00 30.28 145 GLY A O 1
ATOM 1119 N N . GLY A 1 146 ? 21.183 51.805 46.921 1.00 32.53 146 GLY A N 1
ATOM 1120 C CA . GLY A 1 146 ? 20.680 52.457 48.125 1.00 32.53 146 GLY A CA 1
ATOM 1121 C C . GLY A 1 146 ? 20.446 51.453 49.278 1.00 32.53 146 GLY A C 1
ATOM 1122 O O . GLY A 1 146 ? 20.422 50.243 49.094 1.00 32.53 146 GLY A O 1
ATOM 1123 N N . ALA A 1 147 ? 20.352 52.039 50.471 1.00 39.06 147 ALA A N 1
ATOM 1124 C CA . ALA A 1 147 ? 20.162 51.556 51.845 1.00 39.06 147 ALA A CA 1
ATOM 1125 C C . ALA A 1 147 ? 19.559 50.152 52.159 1.00 39.06 147 ALA A C 1
ATOM 1127 O O . ALA A 1 147 ? 18.449 49.833 51.757 1.00 39.06 147 ALA A O 1
ATOM 1128 N N . ASN A 1 148 ? 20.279 49.393 53.017 1.00 38.00 148 ASN A N 1
ATOM 1129 C CA . ASN A 1 148 ? 19.999 49.104 54.454 1.00 38.00 148 ASN A CA 1
ATOM 1130 C C . ASN A 1 148 ? 18.520 48.874 54.883 1.00 38.00 148 ASN A C 1
ATOM 1132 O 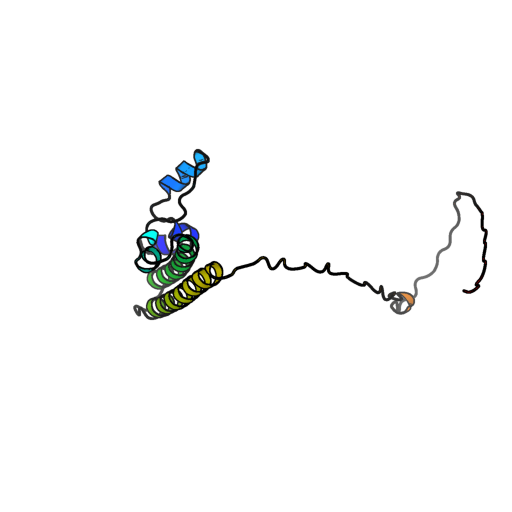O . ASN A 1 148 ? 17.668 49.677 54.550 1.00 38.00 148 ASN A O 1
ATOM 1136 N N . LYS A 1 149 ? 18.124 47.971 55.801 1.00 39.47 149 LYS A N 1
ATOM 1137 C CA . LYS A 1 149 ? 18.802 47.076 56.766 1.00 39.47 149 LYS A CA 1
ATOM 1138 C C . LYS A 1 149 ? 17.719 46.396 57.649 1.00 39.47 149 LYS A C 1
ATOM 1140 O O . LYS A 1 149 ? 16.752 47.063 57.995 1.00 39.47 149 LYS A O 1
ATOM 1145 N N . ARG A 1 150 ? 18.061 45.221 58.213 1.00 33.00 150 ARG A N 1
ATOM 1146 C CA . ARG A 1 150 ? 17.611 44.643 59.518 1.00 33.00 150 ARG A CA 1
ATOM 1147 C C . ARG A 1 150 ? 16.192 44.016 59.541 1.00 33.00 150 ARG A C 1
ATOM 1149 O O . ARG A 1 150 ? 15.305 44.499 58.868 1.00 33.00 150 ARG A O 1
ATOM 1156 N N . PHE A 1 151 ? 15.903 42.933 60.275 1.00 34.31 151 PHE A N 1
ATOM 1157 C CA . PHE A 1 151 ? 16.391 42.511 61.598 1.00 34.31 151 PHE A CA 1
ATOM 1158 C C . PHE A 1 151 ? 16.361 40.977 61.803 1.00 34.31 151 PHE A C 1
ATOM 1160 O O . PHE A 1 151 ? 15.534 40.273 61.235 1.00 34.31 151 PHE A O 1
ATOM 1167 N N . LYS A 1 152 ? 17.271 40.507 62.670 1.00 40.22 152 LYS A N 1
ATOM 1168 C CA . LYS A 1 152 ? 17.370 39.165 63.276 1.00 40.22 152 LYS A CA 1
ATOM 1169 C C . LYS A 1 152 ? 16.452 39.030 64.501 1.00 40.22 152 LYS A C 1
ATOM 1171 O O . LYS A 1 152 ? 16.412 39.974 65.283 1.00 40.22 152 LYS A O 1
ATOM 1176 N N . SER A 1 153 ? 15.951 37.818 64.745 1.00 38.22 153 SER A N 1
ATOM 1177 C CA . SER A 1 153 ? 16.024 37.025 66.001 1.00 38.22 153 SER A CA 1
ATOM 1178 C C . SER A 1 153 ? 15.091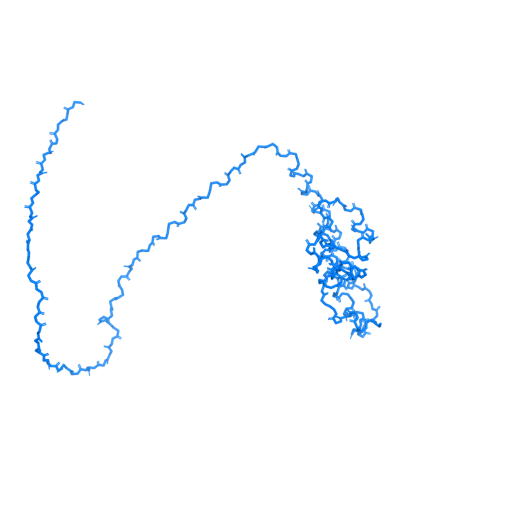 35.810 65.812 1.00 38.22 153 SER A C 1
ATOM 1180 O O . SER A 1 153 ? 14.019 35.948 65.247 1.00 38.22 153 SER A O 1
ATOM 1182 N N . GLY A 1 154 ? 15.433 34.553 66.091 1.00 35.78 154 GLY A N 1
ATOM 1183 C CA . GLY A 1 154 ? 16.225 34.022 67.187 1.00 35.78 154 GLY A CA 1
ATOM 1184 C C . GLY A 1 154 ? 15.273 33.571 68.295 1.00 35.78 154 GLY A C 1
ATOM 1185 O O . GLY A 1 154 ? 14.963 34.379 69.158 1.00 35.78 154 GLY A O 1
ATOM 1186 N N . ASN A 1 155 ? 14.829 32.308 68.283 1.00 41.00 155 ASN A N 1
ATOM 1187 C CA . ASN A 1 155 ? 14.476 31.624 69.528 1.00 41.00 155 ASN A CA 1
ATOM 1188 C C . ASN A 1 155 ? 14.631 30.099 69.406 1.00 41.00 155 ASN A C 1
ATOM 1190 O O . ASN A 1 155 ? 13.954 29.448 68.613 1.00 41.00 155 ASN A O 1
ATOM 1194 N N . MET A 1 156 ? 15.560 29.559 70.194 1.00 46.06 156 MET A N 1
ATOM 1195 C CA . MET A 1 156 ? 15.690 28.140 70.525 1.00 46.06 156 MET A CA 1
ATOM 1196 C C . MET A 1 156 ? 14.763 27.831 71.703 1.00 46.06 156 MET A C 1
ATOM 1198 O O . MET A 1 156 ? 14.639 28.676 72.580 1.00 46.06 156 MET A O 1
ATOM 1202 N N . ASN A 1 157 ? 14.221 26.614 71.769 1.00 45.69 157 ASN A N 1
ATOM 1203 C CA . ASN A 1 157 ? 14.037 25.815 72.996 1.00 45.69 157 ASN A CA 1
ATOM 1204 C C . ASN A 1 157 ? 13.621 24.398 72.550 1.00 45.69 157 ASN A C 1
ATOM 1206 O O . ASN A 1 157 ? 12.627 24.243 71.854 1.00 45.69 157 ASN A O 1
ATOM 1210 N N . LYS A 1 158 ? 14.512 23.401 72.632 1.00 46.59 158 LYS A N 1
ATOM 1211 C CA . LYS A 1 158 ? 14.820 22.541 73.797 1.00 46.59 158 LYS A CA 1
ATOM 1212 C C . LYS A 1 158 ? 13.704 21.532 74.139 1.00 46.59 158 LYS A C 1
ATOM 1214 O O . LYS A 1 158 ? 12.724 21.880 74.774 1.00 46.59 158 LYS A O 1
ATOM 1219 N N . SER A 1 159 ? 13.930 20.284 73.709 1.00 37.72 159 SER A N 1
ATOM 1220 C CA . SER A 1 159 ? 13.970 19.050 74.526 1.00 37.72 159 SER A CA 1
ATOM 1221 C C . SER A 1 159 ? 13.124 18.959 75.810 1.00 37.72 159 SER A C 1
ATOM 1223 O O . SER A 1 159 ? 13.450 19.680 76.748 1.00 37.72 159 SER A O 1
ATOM 1225 N N . PHE A 1 160 ? 12.200 17.982 75.890 1.00 36.25 160 PHE A N 1
ATOM 1226 C CA . PHE A 1 160 ? 12.048 16.935 76.944 1.00 36.25 160 PHE A CA 1
ATOM 1227 C C . PHE A 1 160 ? 10.789 16.067 76.635 1.00 36.25 160 PHE A C 1
ATOM 1229 O O . PHE A 1 160 ? 9.751 16.632 76.315 1.00 36.25 160 PHE A O 1
ATOM 1236 N N . VAL A 1 161 ? 10.922 14.745 76.424 1.00 38.88 161 VAL A N 1
ATOM 1237 C CA . VAL A 1 161 ? 10.459 13.614 77.285 1.00 38.88 161 VAL A CA 1
ATOM 1238 C C . VAL A 1 161 ? 8.961 13.614 77.640 1.00 38.88 161 VAL A C 1
ATOM 1240 O O . VAL A 1 161 ? 8.530 14.482 78.390 1.00 38.88 161 VAL A O 1
ATOM 1243 N N . VAL A 1 162 ? 8.208 12.609 77.160 1.00 39.78 162 VAL A N 1
ATOM 1244 C CA . VAL A 1 162 ? 7.757 11.389 77.885 1.00 39.78 162 VAL A CA 1
ATOM 1245 C C . VAL A 1 162 ? 7.630 10.261 76.862 1.00 39.78 162 VAL A C 1
ATOM 1247 O O . VAL A 1 162 ? 7.154 10.555 75.743 1.00 39.78 162 VAL A O 1
#

Radius of gyration: 34.35 Å; chains: 1; bounding box: 64×69×94 Å

Sequence (162 aa):
SLLNLAKHPSSTVQILGAEKALFRAMKTKHDTPKYGLIYHASLVGQTSAKLKGKVSRMLAAKAALAIRVDALGEDTQATLGLEQRADLERKFAILEQNATKRISGTGKMQAKFEKYQKNTEQGQFNQDQASTLPHKRHSDFGGRGGANKRFKSGNMNKSFVV

Secondary structure (DSSP, 8-state):
-HHHHHHS-HHHHHHTT-HHHHHHHHHHTPPPPS-SGGGGSHHHHTS-TTTHHHHHHHHHHHHHHHHHHHHH-S---THHHHHHHHHHHHHHHHHHHHHHHHHS--S-------------------GGGS--S-----------------------------

pLDDT: mean 74.7, std 23.39, range [27.98, 96.75]

Foldseek 3Di:
DLLVLLPDALQCLFCPQVVVVQVVCVVVVHDHDLGHPLCPPPLLVPADPVCSSVLSSLVSNLVSVQSNCVNPPPDPDCVSVVVSVVVSVVVRVVVRVVVVVVVPDDDDDDPPPDDDDPPPPPPDDPCVVPDPDDDDDDDDDDDDDDDDDDDDDDDDDDDDDD

Organism: NCBI:txid392030

InterPro domains:
  IPR002687 Nop domain [PF01798] (1-92)
  IPR002687 Nop domain [PS51358] (1-97)
  IPR036070 Nop domain superfamily [SSF89124] (1-91)
  IPR042239 Nop, C-terminal domain [G3DSA:1.10.246.90] (1-98)
  IPR045056 Nucleolar protein Nop56/Nop58 [PTHR10894] (1-144)